Protein AF-A0AAU9HA48-F1 (afdb_monomer_lite)

Structure (mmCIF, N/CA/C/O backbone):
data_AF-A0AAU9HA48-F1
#
_entry.id   AF-A0AAU9HA48-F1
#
loop_
_atom_site.group_PDB
_atom_site.id
_atom_site.type_symbol
_atom_site.label_atom_id
_atom_site.label_alt_id
_atom_site.label_comp_id
_atom_site.label_asym_id
_atom_site.label_entity_id
_atom_site.label_seq_id
_atom_site.pdbx_PDB_ins_code
_atom_site.Cartn_x
_atom_site.Cartn_y
_atom_site.Cartn_z
_atom_site.occupancy
_atom_site.B_iso_or_equiv
_atom_site.auth_seq_id
_atom_site.auth_comp_id
_atom_site.auth_asym_id
_atom_site.auth_atom_id
_atom_site.pdbx_PDB_model_num
ATOM 1 N N . MET A 1 1 ? 9.777 5.830 4.357 1.00 45.22 1 MET A N 1
ATOM 2 C CA . MET A 1 1 ? 9.029 4.952 5.271 1.00 45.22 1 MET A CA 1
ATOM 3 C C . MET A 1 1 ? 7.647 5.553 5.336 1.00 45.22 1 MET A C 1
ATOM 5 O O . MET A 1 1 ? 7.564 6.708 5.740 1.00 45.22 1 MET A O 1
ATOM 9 N N . ASN A 1 2 ? 6.621 4.858 4.844 1.00 43.12 2 ASN A N 1
ATOM 10 C CA . ASN A 1 2 ? 5.254 5.361 4.944 1.00 43.12 2 ASN A CA 1
ATOM 11 C C . ASN A 1 2 ? 4.836 5.225 6.406 1.00 43.12 2 ASN A C 1
ATOM 13 O O . ASN A 1 2 ? 4.530 4.133 6.860 1.00 43.12 2 ASN A O 1
ATOM 17 N N . ARG A 1 3 ? 4.984 6.313 7.159 1.00 50.84 3 ARG A N 1
ATOM 18 C CA . ARG A 1 3 ? 4.623 6.416 8.572 1.00 50.84 3 ARG A CA 1
ATOM 19 C C . ARG A 1 3 ? 3.424 7.352 8.669 1.00 50.84 3 ARG A C 1
ATOM 21 O O . ARG A 1 3 ? 3.406 8.362 7.952 1.00 50.84 3 ARG A O 1
ATOM 28 N N . GLY A 1 4 ? 2.478 7.027 9.549 1.00 50.44 4 GLY A N 1
ATOM 29 C CA . GLY A 1 4 ? 1.396 7.934 9.928 1.00 50.44 4 GLY A CA 1
ATOM 30 C C . GLY A 1 4 ? 1.945 9.282 10.397 1.00 50.44 4 GLY A C 1
ATOM 31 O O . GLY A 1 4 ? 3.099 9.380 10.856 1.00 50.44 4 GLY A O 1
ATOM 32 N N . ARG A 1 5 ? 1.161 10.356 10.255 1.00 49.41 5 ARG A N 1
ATOM 33 C CA . ARG A 1 5 ? 1.540 11.637 10.860 1.00 49.41 5 ARG A CA 1
ATOM 34 C C . ARG A 1 5 ? 1.768 11.420 12.368 1.00 49.41 5 ARG A C 1
ATOM 36 O O . ARG A 1 5 ? 1.048 10.693 13.015 1.00 49.41 5 ARG A O 1
ATOM 43 N N . GLY A 1 6 ? 2.875 11.927 12.916 1.00 48.22 6 GLY A N 1
ATOM 44 C CA . GLY A 1 6 ? 3.101 11.904 14.372 1.00 48.22 6 GLY A CA 1
ATOM 45 C C . GLY A 1 6 ? 3.457 10.561 15.036 1.00 48.22 6 GLY A C 1
ATOM 46 O O . GLY A 1 6 ? 3.568 10.551 16.253 1.00 48.22 6 GLY A O 1
ATOM 47 N N . ARG A 1 7 ? 3.727 9.472 14.288 1.00 52.12 7 ARG A N 1
ATOM 48 C CA . ARG A 1 7 ? 3.752 8.071 14.799 1.00 52.12 7 ARG A CA 1
ATOM 49 C C . ARG A 1 7 ? 2.354 7.503 15.082 1.00 52.12 7 ARG A C 1
ATOM 51 O O . ARG A 1 7 ? 2.257 6.468 15.733 1.00 52.12 7 ARG A O 1
ATOM 58 N N . GLU A 1 8 ? 1.306 8.149 14.584 1.00 64.06 8 GLU A N 1
ATOM 59 C CA . GLU A 1 8 ? -0.055 7.636 14.694 1.00 64.06 8 GLU A CA 1
ATOM 60 C C . GLU A 1 8 ? -0.206 6.328 13.916 1.00 64.06 8 GLU A C 1
ATOM 62 O O . GLU A 1 8 ? 0.451 6.096 12.890 1.00 64.06 8 GLU A O 1
ATOM 67 N N . ASN A 1 9 ? -1.059 5.462 14.451 1.00 70.44 9 ASN A N 1
ATOM 68 C CA . ASN A 1 9 ? -1.397 4.196 13.832 1.00 70.44 9 ASN A CA 1
ATOM 69 C C . ASN A 1 9 ? -2.187 4.472 12.545 1.00 70.44 9 ASN A C 1
ATOM 71 O O . ASN A 1 9 ? -3.208 5.149 12.554 1.00 70.44 9 ASN A O 1
ATOM 75 N N . THR A 1 10 ? -1.690 3.948 11.428 1.00 74.62 10 THR A N 1
ATOM 76 C CA . THR A 1 10 ? -2.348 3.974 10.122 1.00 74.62 10 THR A CA 1
ATOM 77 C C . THR A 1 10 ? -3.413 2.898 9.984 1.00 74.62 10 THR A C 1
ATOM 79 O O . THR A 1 10 ? -4.181 2.971 9.037 1.00 74.62 10 THR A O 1
ATOM 82 N N . PHE A 1 11 ? -3.445 1.912 10.881 1.00 82.44 11 PHE A N 1
ATOM 83 C CA . PHE A 1 11 ? -4.484 0.889 10.983 1.00 82.44 11 PHE A CA 1
ATOM 84 C C . PHE A 1 11 ? -4.947 0.835 12.439 1.00 82.44 11 PHE A C 1
ATOM 86 O O . PHE A 1 11 ? -4.131 0.575 13.330 1.00 82.44 11 PHE A O 1
ATOM 93 N N . LEU A 1 12 ? -6.222 1.138 12.677 1.00 85.25 12 LEU A N 1
ATOM 94 C CA . LEU A 1 12 ? -6.833 1.230 14.004 1.00 85.25 12 LEU A CA 1
ATOM 95 C C . LEU A 1 12 ? -7.755 0.042 14.298 1.00 85.25 12 LEU A C 1
ATOM 97 O O . LEU A 1 12 ? -7.959 -0.285 15.465 1.00 85.25 12 LEU A O 1
ATOM 101 N N . SER A 1 13 ? -8.276 -0.616 13.262 1.00 87.19 13 SER A N 1
ATOM 102 C CA . SER A 1 13 ? -9.144 -1.791 13.375 1.00 87.19 13 SER A CA 1
ATOM 103 C C . SER A 1 13 ? -8.816 -2.869 12.338 1.00 87.19 13 SER A C 1
ATOM 105 O O . SER A 1 13 ? -8.142 -2.617 11.340 1.00 87.19 13 SER A O 1
ATOM 107 N N . ASP A 1 14 ? -9.351 -4.075 12.533 1.00 88.69 14 ASP A N 1
ATOM 108 C CA . ASP A 1 14 ? -9.256 -5.165 11.550 1.00 88.69 14 ASP A CA 1
ATOM 109 C C . ASP A 1 14 ? -9.870 -4.795 10.192 1.00 88.69 14 ASP A C 1
ATOM 111 O O . ASP A 1 14 ? -9.411 -5.260 9.146 1.00 88.69 14 ASP A O 1
ATOM 115 N N . ASP A 1 15 ? -10.885 -3.932 10.182 1.00 90.25 15 ASP A N 1
ATOM 116 C CA . ASP A 1 15 ? -11.523 -3.481 8.946 1.00 90.25 15 ASP A CA 1
ATOM 117 C C . ASP A 1 15 ? -10.620 -2.545 8.143 1.00 90.25 15 ASP A C 1
ATOM 119 O O . ASP A 1 15 ? -10.630 -2.590 6.914 1.00 90.25 15 ASP A O 1
ATOM 123 N N . ASP A 1 16 ? -9.758 -1.779 8.812 1.00 90.31 16 ASP A N 1
ATOM 124 C CA . ASP A 1 16 ? -8.727 -0.989 8.146 1.00 90.31 16 ASP A CA 1
ATOM 125 C C . ASP A 1 16 ? -7.737 -1.887 7.391 1.00 90.31 16 ASP A C 1
ATOM 127 O O . ASP A 1 16 ? -7.397 -1.619 6.233 1.00 90.31 16 ASP A O 1
ATOM 131 N N . PHE A 1 17 ? -7.313 -2.996 8.008 1.00 89.38 17 PHE A N 1
ATOM 132 C CA . PHE A 1 17 ? -6.441 -3.973 7.354 1.00 89.38 17 PHE A CA 1
ATOM 133 C C . PHE A 1 17 ? -7.128 -4.612 6.142 1.00 89.38 17 PHE A C 1
ATOM 135 O O . PHE A 1 17 ? -6.535 -4.667 5.061 1.00 89.38 17 PHE A O 1
ATOM 142 N N . LYS A 1 18 ? -8.389 -5.041 6.284 1.00 92.38 18 LYS A N 1
ATOM 143 C CA . LYS A 1 18 ? -9.168 -5.623 5.176 1.00 92.38 18 LYS A CA 1
ATOM 144 C C . LYS A 1 18 ? -9.352 -4.630 4.033 1.00 92.38 18 LYS A C 1
ATOM 146 O O . LYS A 1 18 ? -9.150 -4.983 2.872 1.00 92.38 18 LYS A O 1
ATOM 151 N N . TYR A 1 19 ? -9.689 -3.380 4.343 1.00 93.44 19 TYR A N 1
ATOM 152 C CA . TYR A 1 19 ? -9.897 -2.354 3.326 1.00 93.44 19 TYR A CA 1
ATOM 153 C C . TYR A 1 19 ? -8.599 -2.011 2.589 1.00 93.44 19 TYR A C 1
ATOM 155 O O . TYR A 1 19 ? -8.599 -1.762 1.382 1.00 93.44 19 TYR A O 1
ATOM 163 N N . PHE A 1 20 ? -7.462 -2.039 3.281 1.00 91.81 20 PHE A N 1
ATOM 164 C CA . PHE A 1 20 ? -6.170 -1.850 2.634 1.00 91.81 20 PHE A CA 1
ATOM 165 C C . PHE A 1 20 ? -5.808 -3.003 1.693 1.00 91.81 20 PHE A C 1
ATOM 167 O O . PHE A 1 20 ? -5.331 -2.749 0.586 1.00 91.81 20 PHE A O 1
ATOM 174 N N . LEU A 1 21 ? -6.088 -4.252 2.080 1.00 91.75 21 LEU A N 1
ATOM 175 C CA . LEU A 1 21 ? -5.938 -5.408 1.188 1.00 91.75 21 LEU A CA 1
ATOM 176 C C . LEU A 1 21 ? -6.844 -5.291 -0.042 1.00 91.75 21 LEU A C 1
ATOM 178 O O . LEU A 1 21 ? -6.381 -5.509 -1.160 1.00 91.75 21 LEU A O 1
ATOM 182 N N . TYR A 1 22 ? -8.083 -4.834 0.140 1.00 93.88 22 TYR A N 1
ATOM 183 C CA . TYR A 1 22 ? -8.975 -4.515 -0.973 1.00 93.88 22 TYR A CA 1
ATOM 184 C C . TYR A 1 22 ? -8.375 -3.442 -1.898 1.00 93.88 22 TYR A C 1
ATOM 186 O O . TYR A 1 22 ? -8.360 -3.605 -3.115 1.00 93.88 22 TYR A O 1
ATOM 194 N N . CYS A 1 23 ? -7.792 -2.366 -1.355 1.00 93.25 23 CYS A N 1
ATOM 195 C CA . CYS A 1 23 ? -7.123 -1.343 -2.169 1.00 93.25 23 CYS A CA 1
ATOM 196 C C . CYS A 1 23 ? -5.962 -1.917 -3.001 1.00 93.25 23 CYS A C 1
ATOM 198 O O . CYS A 1 23 ? -5.753 -1.491 -4.140 1.00 93.25 23 CYS A O 1
ATOM 200 N N . ILE A 1 24 ? -5.204 -2.863 -2.438 1.00 91.44 24 ILE A N 1
ATOM 201 C CA . ILE A 1 24 ? -4.115 -3.557 -3.136 1.00 91.44 24 ILE A CA 1
ATOM 202 C C . ILE A 1 24 ? -4.665 -4.417 -4.276 1.00 91.44 24 ILE A C 1
ATOM 204 O O . ILE A 1 24 ? -4.145 -4.344 -5.388 1.00 91.44 24 ILE A O 1
ATOM 208 N N . GLU A 1 25 ? -5.724 -5.183 -4.029 1.00 92.31 25 GLU A N 1
ATOM 209 C CA . GLU A 1 25 ? -6.383 -6.010 -5.042 1.00 92.31 25 GLU A CA 1
ATOM 210 C C . GLU A 1 25 ? -6.907 -5.158 -6.207 1.00 92.31 25 GLU A C 1
ATOM 212 O O . GLU A 1 25 ? -6.604 -5.428 -7.370 1.00 92.31 25 GLU A O 1
ATOM 217 N N . GLN A 1 26 ? -7.595 -4.052 -5.909 1.00 93.00 26 GLN A N 1
ATOM 218 C CA . GLN A 1 26 ? -8.070 -3.123 -6.937 1.00 93.00 26 GLN A CA 1
ATOM 219 C C . GLN A 1 26 ? -6.916 -2.533 -7.757 1.00 93.00 26 GLN A C 1
ATOM 221 O O . GLN A 1 26 ? -7.024 -2.363 -8.974 1.00 93.00 26 GLN A O 1
ATOM 226 N N . ALA A 1 27 ? -5.781 -2.243 -7.116 1.00 91.19 27 ALA A N 1
ATOM 227 C CA . ALA A 1 27 ? -4.592 -1.786 -7.819 1.00 91.19 27 ALA A CA 1
ATOM 228 C C . ALA A 1 27 ? -3.947 -2.890 -8.672 1.00 91.19 27 ALA A C 1
ATOM 230 O O . ALA A 1 27 ? -3.483 -2.586 -9.770 1.00 91.19 27 ALA A O 1
ATOM 231 N N . SER A 1 28 ? -3.952 -4.144 -8.212 1.00 89.81 28 SER A N 1
ATOM 232 C CA . SER A 1 28 ? -3.495 -5.311 -8.978 1.00 89.81 28 SER A CA 1
ATOM 233 C C . SER A 1 28 ? -4.279 -5.465 -10.273 1.00 89.81 28 SER A C 1
ATOM 235 O O . SER A 1 28 ? -3.677 -5.470 -11.345 1.00 89.81 28 SER A O 1
ATOM 237 N N . LEU A 1 29 ? -5.610 -5.433 -10.195 1.00 90.69 29 LEU A N 1
ATOM 238 C CA . LEU A 1 29 ? -6.480 -5.529 -11.368 1.00 90.69 29 LEU A CA 1
ATOM 239 C C . LEU A 1 29 ? -6.325 -4.328 -12.311 1.00 90.69 29 LEU A C 1
ATOM 241 O O . LEU A 1 29 ? -6.275 -4.481 -13.529 1.00 90.69 29 LEU A O 1
ATOM 245 N N . ARG A 1 30 ? -6.231 -3.112 -11.762 1.00 92.25 30 ARG A N 1
ATOM 246 C CA . ARG A 1 30 ? -6.203 -1.876 -12.560 1.00 92.25 30 ARG A CA 1
ATOM 247 C C . ARG A 1 30 ? -4.857 -1.602 -13.226 1.00 92.25 30 ARG A C 1
ATOM 249 O O . ARG A 1 30 ? -4.814 -0.982 -14.288 1.00 92.25 30 ARG A O 1
ATOM 256 N N . PHE A 1 31 ? -3.767 -1.967 -12.564 1.00 89.25 31 PHE A N 1
ATOM 257 C CA . PHE A 1 31 ? -2.409 -1.651 -12.995 1.00 89.25 31 PHE A CA 1
ATOM 258 C C . PHE A 1 31 ? -1.589 -2.904 -13.288 1.00 89.25 31 PHE A C 1
ATOM 260 O O . PHE A 1 31 ? -0.382 -2.788 -13.421 1.00 89.25 31 PHE A O 1
ATOM 267 N N . ASN A 1 32 ? -2.191 -4.089 -13.396 1.00 89.44 32 ASN A N 1
ATOM 268 C CA . ASN A 1 32 ? -1.458 -5.310 -13.736 1.00 89.44 32 ASN A CA 1
ATOM 269 C C . ASN A 1 32 ? -0.213 -5.515 -12.841 1.00 89.44 32 ASN A C 1
ATOM 271 O O . ASN A 1 32 ? 0.868 -5.854 -13.316 1.00 89.44 32 ASN A O 1
ATOM 275 N N . ILE A 1 33 ? -0.335 -5.200 -11.545 1.00 88.25 33 ILE A N 1
ATOM 276 C CA . ILE A 1 33 ? 0.746 -5.422 -10.578 1.00 88.25 33 ILE A CA 1
ATOM 277 C C . ILE A 1 33 ? 0.561 -6.789 -9.925 1.00 88.25 33 ILE A C 1
ATOM 279 O O . ILE A 1 33 ? -0.545 -7.151 -9.528 1.00 88.25 33 ILE A O 1
ATOM 283 N 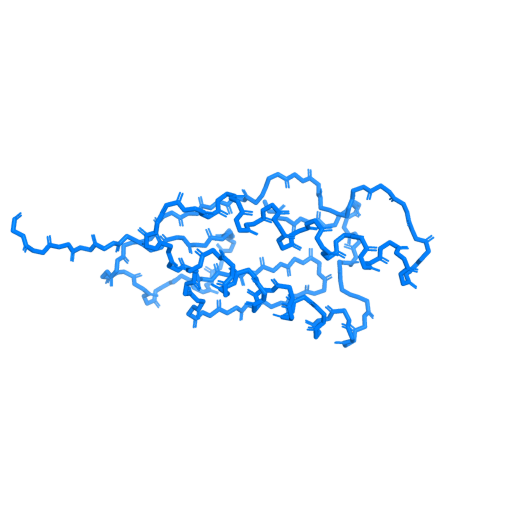N . GLU A 1 34 ? 1.647 -7.534 -9.777 1.00 86.75 34 GLU A N 1
ATOM 284 C CA . GLU A 1 34 ? 1.669 -8.825 -9.095 1.00 86.75 34 GLU A CA 1
ATOM 285 C C . GLU A 1 34 ? 2.170 -8.612 -7.664 1.00 86.75 34 GLU A C 1
ATOM 287 O O . GLU A 1 34 ? 3.260 -8.078 -7.456 1.00 86.75 34 GLU A O 1
ATOM 292 N N . VAL A 1 35 ? 1.386 -9.009 -6.664 1.00 86.12 35 VAL A N 1
ATOM 293 C CA . VAL A 1 35 ? 1.771 -8.891 -5.251 1.00 86.12 35 VAL A CA 1
ATOM 294 C C . VAL A 1 35 ? 2.231 -10.256 -4.765 1.00 86.12 35 VAL A C 1
ATOM 296 O O . VAL A 1 35 ? 1.444 -11.195 -4.722 1.00 86.12 35 VAL A O 1
ATOM 299 N N . HIS A 1 36 ? 3.507 -10.371 -4.406 1.00 84.19 36 HIS A N 1
ATOM 300 C CA . HIS A 1 36 ? 4.099 -11.634 -3.959 1.00 84.19 36 HIS A CA 1
ATOM 301 C C . HIS A 1 36 ? 3.981 -11.828 -2.448 1.00 84.19 36 HIS A C 1
ATOM 303 O O . HIS A 1 36 ? 3.769 -12.942 -1.980 1.00 84.19 36 HIS A O 1
ATOM 309 N N . SER A 1 37 ? 4.131 -10.753 -1.675 1.00 82.94 37 SER A N 1
ATOM 310 C CA . SER A 1 37 ? 3.978 -10.791 -0.222 1.00 82.94 37 SER A CA 1
ATOM 311 C C . SER A 1 37 ? 3.666 -9.409 0.344 1.00 82.94 37 SER A C 1
ATOM 313 O O . SER A 1 37 ? 3.940 -8.374 -0.274 1.00 82.94 37 SER A O 1
ATOM 315 N N . TYR A 1 38 ? 3.077 -9.390 1.537 1.00 85.56 38 TYR A N 1
ATOM 316 C CA . TYR A 1 38 ? 2.781 -8.172 2.275 1.00 85.56 38 TYR A CA 1
ATOM 317 C C . TYR A 1 38 ? 2.953 -8.388 3.779 1.00 85.56 38 TYR A C 1
ATOM 319 O O . TYR A 1 38 ? 2.742 -9.480 4.298 1.00 85.56 38 TYR A O 1
ATOM 327 N N . CYS A 1 39 ? 3.315 -7.321 4.485 1.00 85.25 39 CYS A N 1
ATOM 328 C CA . CYS A 1 39 ? 3.322 -7.264 5.941 1.00 85.25 39 CYS A CA 1
ATOM 329 C C . CYS A 1 39 ? 2.676 -5.946 6.364 1.00 85.25 39 CYS A C 1
ATOM 331 O O . CYS A 1 39 ? 3.183 -4.871 6.034 1.00 85.25 39 CYS A O 1
ATOM 333 N N . LEU A 1 40 ? 1.536 -6.030 7.047 1.00 84.94 40 LEU A N 1
ATOM 334 C CA . LEU A 1 40 ? 0.797 -4.870 7.536 1.00 84.94 40 LEU A CA 1
ATOM 335 C C . LEU A 1 40 ? 1.035 -4.744 9.040 1.00 84.94 40 LEU A C 1
ATOM 337 O O . LEU A 1 40 ? 0.799 -5.682 9.794 1.00 84.94 40 LEU A O 1
ATOM 341 N N . MET A 1 41 ? 1.508 -3.584 9.475 1.00 81.75 41 MET A N 1
ATOM 342 C CA . MET A 1 41 ? 1.693 -3.242 10.882 1.00 81.75 41 MET A CA 1
ATOM 343 C C . MET A 1 41 ? 0.856 -2.009 11.189 1.00 81.75 41 MET A C 1
ATOM 345 O O . MET A 1 41 ? 0.594 -1.203 10.302 1.00 81.75 41 MET A O 1
ATOM 349 N N . THR A 1 42 ? 0.497 -1.800 12.452 1.00 80.19 42 THR A N 1
ATOM 350 C CA . THR A 1 42 ? -0.379 -0.688 12.857 1.00 80.19 42 THR A CA 1
ATOM 351 C C . THR A 1 42 ? 0.103 0.686 12.402 1.00 80.19 42 THR A C 1
ATOM 353 O O . THR A 1 42 ? -0.723 1.554 12.168 1.00 80.19 42 THR A O 1
ATOM 356 N N . ASN A 1 43 ? 1.409 0.901 12.225 1.00 76.50 43 ASN A N 1
ATOM 357 C CA . ASN A 1 43 ? 1.991 2.203 11.881 1.00 76.50 43 ASN A CA 1
ATOM 358 C C . ASN A 1 43 ? 2.688 2.275 10.505 1.00 76.50 43 ASN A C 1
ATOM 360 O O . ASN A 1 43 ? 3.168 3.353 10.135 1.00 76.50 43 ASN A O 1
ATOM 364 N N . HIS A 1 44 ? 2.807 1.157 9.775 1.00 77.50 44 HIS A N 1
ATOM 365 C CA . HIS A 1 44 ? 3.354 1.101 8.413 1.00 77.50 44 HIS A CA 1
ATOM 366 C C . HIS A 1 44 ? 3.087 -0.253 7.738 1.00 77.50 44 HIS A C 1
ATOM 368 O O . HIS A 1 44 ? 2.676 -1.212 8.378 1.00 77.50 44 HIS A O 1
ATOM 374 N N . TYR A 1 45 ? 3.383 -0.354 6.443 1.00 84.00 45 TYR A N 1
ATOM 375 C CA . TYR A 1 45 ? 3.281 -1.602 5.690 1.00 84.00 45 TYR A CA 1
ATOM 376 C C . TYR A 1 45 ? 4.514 -1.844 4.811 1.00 84.00 45 TYR A C 1
ATOM 378 O O . TYR A 1 45 ? 5.212 -0.901 4.416 1.00 84.00 45 TYR A O 1
ATOM 386 N N . HIS A 1 46 ? 4.734 -3.110 4.458 1.00 83.69 46 HIS A N 1
ATOM 387 C CA . HIS A 1 46 ? 5.698 -3.565 3.457 1.00 83.69 46 HIS A CA 1
ATOM 388 C C . HIS A 1 46 ? 4.97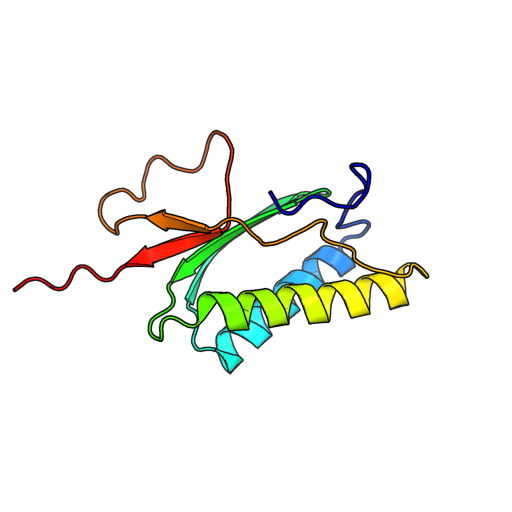4 -4.365 2.384 1.00 83.69 46 HIS A C 1
ATOM 390 O O . HIS A 1 46 ? 4.104 -5.172 2.702 1.00 83.69 46 HIS A O 1
ATOM 396 N N . LEU A 1 47 ? 5.338 -4.134 1.124 1.00 83.44 47 LEU A N 1
ATOM 397 C CA . LEU A 1 47 ? 4.799 -4.851 -0.029 1.00 83.44 47 LEU A CA 1
ATOM 398 C C . LEU A 1 47 ? 5.959 -5.298 -0.913 1.00 83.44 47 LEU A C 1
ATOM 400 O O . LEU A 1 47 ? 6.840 -4.488 -1.225 1.00 83.44 47 LEU A O 1
ATOM 404 N N . LEU A 1 48 ? 5.923 -6.558 -1.330 1.00 84.31 48 LEU A N 1
ATOM 405 C CA . LEU A 1 48 ? 6.761 -7.101 -2.387 1.00 84.31 48 LEU A CA 1
ATOM 406 C C . LEU A 1 48 ? 5.911 -7.204 -3.649 1.00 84.31 48 LEU A C 1
ATOM 408 O O . LEU A 1 48 ? 4.964 -7.991 -3.707 1.00 84.31 48 LEU A O 1
ATOM 412 N N . ILE A 1 49 ? 6.229 -6.374 -4.638 1.00 83.62 49 ILE A N 1
ATOM 413 C CA . ILE A 1 49 ? 5.408 -6.199 -5.832 1.00 83.62 49 ILE A CA 1
ATOM 414 C C . ILE A 1 49 ? 6.286 -6.343 -7.069 1.00 83.62 49 ILE A C 1
ATOM 416 O O . ILE A 1 49 ? 7.368 -5.765 -7.171 1.00 83.62 49 ILE A O 1
ATOM 420 N N . LYS A 1 50 ? 5.785 -7.063 -8.059 1.00 81.94 50 LYS A N 1
ATOM 421 C CA . LYS A 1 50 ? 6.325 -7.084 -9.409 1.00 81.94 50 LYS A CA 1
ATOM 422 C C . LYS A 1 50 ? 5.422 -6.251 -10.311 1.00 81.94 50 LYS A C 1
ATOM 424 O O . LYS A 1 50 ? 4.200 -6.355 -10.271 1.00 81.94 50 LYS A O 1
ATOM 429 N N . THR A 1 51 ? 6.033 -5.379 -11.106 1.00 84.00 51 THR A N 1
ATOM 430 C CA . THR A 1 51 ? 5.310 -4.458 -11.994 1.00 84.00 51 THR A CA 1
ATOM 431 C C . THR A 1 51 ? 5.803 -4.637 -13.429 1.00 84.00 51 THR A C 1
ATOM 433 O O . THR A 1 51 ? 6.797 -4.002 -13.800 1.00 84.00 51 THR A O 1
ATOM 436 N N . PRO A 1 52 ? 5.144 -5.490 -14.233 1.00 76.69 52 PRO A N 1
ATOM 437 C CA . PRO A 1 52 ? 5.495 -5.725 -15.633 1.00 76.69 52 PRO A CA 1
ATOM 438 C C . PRO A 1 52 ? 5.550 -4.433 -16.462 1.00 76.69 52 PRO A C 1
ATOM 440 O O . PRO A 1 52 ? 6.488 -4.228 -17.225 1.00 76.69 52 PRO A O 1
ATOM 443 N N . ASP A 1 53 ? 4.612 -3.512 -16.223 1.00 79.44 53 ASP A N 1
ATOM 444 C CA . ASP A 1 53 ? 4.417 -2.309 -17.046 1.00 79.44 53 ASP A CA 1
ATOM 445 C C . ASP A 1 53 ? 5.057 -1.037 -16.451 1.00 79.44 53 ASP A C 1
ATOM 447 O O . ASP A 1 53 ? 4.664 0.083 -16.778 1.00 79.44 53 ASP A O 1
ATOM 451 N N . THR A 1 54 ? 6.023 -1.177 -15.530 1.00 77.81 54 THR A N 1
ATOM 452 C CA . THR A 1 54 ? 6.738 -0.047 -14.879 1.00 77.81 54 THR A CA 1
ATOM 453 C C . THR A 1 54 ? 5.794 1.022 -14.292 1.00 77.81 54 THR A C 1
ATOM 455 O O . THR A 1 54 ? 6.038 2.226 -14.324 1.00 77.81 54 THR A O 1
ATOM 458 N N . ASN A 1 55 ? 4.670 0.590 -13.726 1.00 83.69 55 ASN A N 1
ATOM 459 C CA . ASN A 1 55 ? 3.572 1.463 -13.303 1.00 83.69 55 ASN A CA 1
ATOM 460 C C . ASN A 1 55 ? 3.390 1.535 -11.776 1.00 83.69 55 ASN A C 1
ATOM 462 O O . ASN A 1 55 ? 2.369 2.036 -11.293 1.00 83.69 55 ASN A O 1
ATOM 466 N N . LEU A 1 56 ? 4.415 1.129 -11.017 1.00 83.12 56 LEU A N 1
ATOM 467 C CA . LEU A 1 56 ? 4.418 1.115 -9.552 1.00 83.12 56 LEU A CA 1
ATOM 468 C C . LEU A 1 56 ? 3.983 2.455 -8.944 1.00 83.12 56 LEU A C 1
ATOM 470 O O . LEU A 1 56 ? 3.169 2.485 -8.027 1.00 83.12 56 LEU A O 1
ATOM 474 N N . GLY A 1 57 ? 4.469 3.580 -9.477 1.00 84.62 57 GLY A N 1
ATOM 475 C CA . GLY A 1 57 ? 4.105 4.906 -8.969 1.00 84.62 57 GLY A CA 1
ATOM 476 C C . GLY A 1 57 ? 2.613 5.216 -9.083 1.00 84.62 57 GLY A C 1
ATOM 477 O O . GLY A 1 57 ? 2.031 5.799 -8.165 1.00 84.62 57 GLY A O 1
ATOM 478 N N . ARG A 1 58 ? 1.970 4.785 -10.175 1.00 87.19 58 ARG A N 1
ATOM 479 C CA . ARG A 1 58 ? 0.525 4.960 -10.380 1.00 87.19 58 ARG A CA 1
ATOM 480 C C . ARG A 1 58 ? -0.273 4.052 -9.448 1.00 87.19 58 ARG A C 1
ATOM 482 O O . ARG A 1 58 ? -1.208 4.537 -8.813 1.00 87.19 58 ARG A O 1
ATOM 489 N N . ALA A 1 59 ? 0.141 2.792 -9.313 1.00 88.06 59 ALA A N 1
ATOM 490 C CA . ALA A 1 59 ? -0.483 1.841 -8.400 1.00 88.06 59 ALA A CA 1
ATOM 491 C C . ALA A 1 59 ? -0.393 2.309 -6.941 1.00 88.06 59 ALA A C 1
ATOM 493 O O . ALA A 1 59 ? -1.411 2.434 -6.266 1.00 88.06 59 ALA A O 1
ATOM 494 N N . MET A 1 60 ? 0.796 2.696 -6.474 1.00 88.31 60 MET A N 1
ATOM 495 C CA . MET A 1 60 ? 0.985 3.187 -5.107 1.00 88.31 60 MET A CA 1
ATOM 496 C C . MET A 1 60 ? 0.225 4.488 -4.837 1.00 88.31 60 MET A C 1
ATOM 498 O O . MET A 1 60 ? -0.284 4.680 -3.732 1.00 88.31 60 MET A O 1
ATOM 502 N N . LYS A 1 61 ? 0.117 5.394 -5.821 1.00 88.50 61 LYS A N 1
ATOM 503 C CA . LYS A 1 61 ? -0.717 6.601 -5.689 1.00 88.50 61 LYS A CA 1
ATOM 504 C C . LYS A 1 61 ? -2.195 6.237 -5.527 1.00 88.50 61 LYS A C 1
ATOM 506 O O . LYS A 1 61 ? -2.878 6.862 -4.721 1.00 88.50 61 LYS A O 1
ATOM 511 N N . HIS A 1 62 ? -2.673 5.233 -6.260 1.00 90.56 62 HIS A N 1
ATOM 512 C CA . HIS A 1 62 ? -4.049 4.756 -6.166 1.00 90.56 62 HIS A CA 1
ATOM 513 C C . HIS A 1 62 ? -4.341 4.098 -4.812 1.00 90.56 62 HIS A C 1
ATOM 515 O O . HIS A 1 62 ? -5.268 4.532 -4.135 1.00 90.56 62 HIS A O 1
ATOM 521 N N . ILE A 1 63 ? -3.503 3.146 -4.380 1.00 90.94 63 ILE A N 1
ATOM 522 C CA . ILE A 1 63 ? -3.644 2.441 -3.093 1.00 90.94 63 ILE A CA 1
ATOM 523 C C . ILE A 1 63 ? -3.685 3.444 -1.938 1.00 90.94 63 ILE A C 1
ATOM 525 O O . ILE A 1 63 ? -4.640 3.479 -1.166 1.00 90.94 63 ILE A O 1
ATOM 529 N N . ASN A 1 64 ? -2.670 4.311 -1.845 1.00 89.88 64 ASN A N 1
ATOM 530 C CA . ASN A 1 64 ? -2.585 5.279 -0.752 1.00 89.88 64 ASN A CA 1
ATOM 531 C C . ASN A 1 64 ? -3.733 6.297 -0.799 1.00 89.88 64 ASN A C 1
ATOM 533 O O . ASN A 1 64 ? -4.205 6.727 0.251 1.00 89.88 64 ASN A O 1
ATOM 537 N N . GLY A 1 65 ? -4.178 6.686 -1.997 1.00 90.19 65 GLY A N 1
ATOM 538 C CA . GLY A 1 65 ? -5.267 7.641 -2.182 1.00 90.19 65 GLY A CA 1
ATOM 539 C C . GLY A 1 65 ? -6.622 7.091 -1.744 1.00 90.19 65 GLY A C 1
ATOM 540 O O . GLY A 1 65 ? -7.327 7.775 -1.005 1.00 90.19 65 GLY A O 1
ATOM 541 N N . LEU A 1 66 ? -6.968 5.871 -2.167 1.00 93.06 66 LEU A N 1
ATOM 542 C CA . LEU A 1 66 ? -8.206 5.204 -1.754 1.00 93.06 66 LEU A CA 1
ATOM 543 C C . LEU A 1 66 ? -8.221 4.962 -0.248 1.00 93.06 66 LEU A C 1
ATOM 545 O O . LEU A 1 66 ? -9.185 5.320 0.426 1.00 93.06 66 LEU A O 1
ATOM 549 N N . TYR A 1 67 ? -7.121 4.433 0.289 1.00 92.88 67 TYR A N 1
ATOM 550 C CA . TYR A 1 67 ? -7.038 4.142 1.710 1.00 92.88 67 TYR A CA 1
ATOM 551 C C . TYR A 1 67 ? -7.120 5.402 2.576 1.00 92.88 67 TYR A C 1
ATOM 553 O O . TYR A 1 67 ? -7.849 5.416 3.558 1.00 92.88 67 TYR A O 1
ATOM 561 N N . THR A 1 68 ? -6.440 6.489 2.193 1.00 90.50 68 THR A N 1
ATOM 562 C CA . THR A 1 68 ? -6.514 7.761 2.938 1.00 90.50 68 THR A CA 1
ATOM 563 C C . THR A 1 68 ? -7.942 8.309 2.967 1.00 90.50 68 THR A C 1
ATOM 565 O O . THR A 1 68 ? -8.388 8.791 4.002 1.00 90.50 68 THR A O 1
ATOM 568 N N . GLN A 1 69 ? -8.675 8.222 1.852 1.00 91.94 69 GLN A N 1
ATOM 569 C CA . GLN A 1 69 ? -10.070 8.673 1.792 1.00 91.94 69 GLN A CA 1
ATOM 570 C C . GLN A 1 69 ? -10.979 7.834 2.689 1.00 91.94 69 GLN A C 1
ATOM 572 O O . GLN A 1 69 ? -11.778 8.392 3.438 1.00 91.94 69 GLN A O 1
ATOM 577 N N . TYR A 1 70 ? -10.838 6.509 2.629 1.00 94.06 70 TYR A N 1
ATOM 578 C CA . TYR A 1 70 ? -11.559 5.599 3.510 1.00 94.06 70 TYR A CA 1
ATOM 579 C C . TYR A 1 70 ? -11.245 5.877 4.980 1.00 94.06 70 TYR A C 1
ATOM 581 O O . TYR A 1 70 ? -12.164 6.098 5.758 1.00 94.06 70 TYR A O 1
ATOM 589 N N . PHE A 1 71 ? -9.963 5.949 5.342 1.00 91.25 71 PHE A N 1
ATOM 590 C CA . PHE A 1 71 ? -9.525 6.177 6.715 1.00 91.25 71 PHE A CA 1
ATOM 591 C C . PHE A 1 71 ? -10.095 7.484 7.270 1.00 91.25 71 PHE A C 1
ATOM 593 O O . PHE A 1 71 ? -10.716 7.485 8.328 1.00 91.25 71 PHE A O 1
ATOM 600 N N . ASN A 1 72 ? -9.964 8.580 6.516 1.00 90.88 72 ASN A N 1
ATOM 601 C CA . ASN A 1 72 ? -10.487 9.885 6.914 1.00 90.88 72 ASN A CA 1
ATOM 602 C C . ASN A 1 72 ? -12.005 9.873 7.117 1.00 90.88 72 ASN A C 1
ATOM 604 O O . ASN A 1 72 ? -12.505 10.448 8.081 1.00 90.88 72 ASN A O 1
ATOM 608 N N . ARG A 1 73 ? -12.745 9.178 6.245 1.00 91.94 73 ARG A N 1
ATOM 609 C CA . ARG A 1 73 ? -14.200 9.046 6.370 1.00 91.94 73 ARG A CA 1
ATOM 610 C C . ARG A 1 73 ? -14.604 8.204 7.582 1.00 91.94 73 ARG A C 1
ATOM 612 O O . ARG A 1 73 ? -15.560 8.558 8.261 1.00 91.94 73 ARG A O 1
ATOM 619 N N . THR A 1 74 ? -13.911 7.096 7.822 1.00 92.62 74 THR A N 1
ATOM 620 C CA . THR A 1 74 ? -14.245 6.130 8.878 1.00 92.62 74 THR A CA 1
ATOM 621 C C . THR A 1 74 ? -13.868 6.650 10.263 1.00 92.62 74 THR A C 1
ATOM 623 O O . THR A 1 74 ? -14.635 6.486 11.207 1.00 92.62 74 THR A O 1
ATOM 626 N N . HIS A 1 75 ? -12.724 7.326 10.378 1.00 88.56 75 HIS A N 1
ATOM 627 C CA . HIS A 1 75 ? -12.177 7.809 11.651 1.00 88.56 75 HIS A CA 1
ATOM 628 C C . HIS A 1 75 ? -12.418 9.304 11.893 1.00 88.56 75 HIS A C 1
ATOM 630 O O . HIS A 1 75 ? -11.917 9.859 12.866 1.00 88.56 75 HIS A O 1
ATOM 636 N N . ASN A 1 76 ? -13.202 9.955 11.025 1.00 88.25 76 ASN A N 1
ATOM 637 C CA . ASN A 1 76 ? -13.535 11.381 11.087 1.00 88.25 76 ASN A CA 1
ATOM 638 C C . ASN A 1 76 ? -12.292 12.292 11.195 1.00 88.25 76 ASN A C 1
ATOM 640 O O . ASN A 1 76 ? -12.271 13.261 11.954 1.00 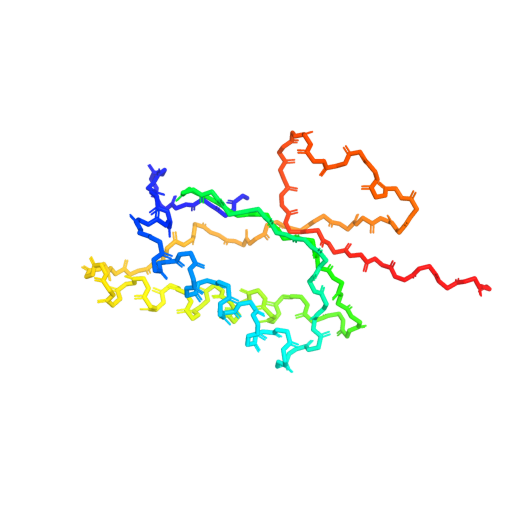88.25 76 ASN A O 1
ATOM 644 N N . THR A 1 77 ? -11.242 11.949 10.446 1.00 87.12 77 THR A N 1
ATOM 645 C CA . THR A 1 77 ? -9.992 12.715 10.346 1.00 87.12 77 THR A CA 1
ATOM 646 C C . THR A 1 77 ? -9.899 13.435 9.004 1.00 87.12 77 THR A C 1
ATOM 648 O O . THR A 1 77 ? -10.633 13.130 8.063 1.00 87.12 77 THR A O 1
ATOM 651 N N . ASP A 1 78 ? -8.965 14.375 8.875 1.00 81.88 78 ASP A N 1
ATOM 652 C CA . ASP A 1 78 ? -8.706 15.082 7.625 1.00 81.88 78 ASP A CA 1
ATOM 653 C C . ASP A 1 78 ? -7.214 15.101 7.242 1.00 81.88 78 ASP A C 1
ATOM 655 O O . ASP A 1 78 ? -6.311 14.702 7.982 1.00 81.88 78 ASP A O 1
ATOM 659 N N . GLY A 1 79 ? -6.945 15.529 6.009 1.00 81.00 79 GLY A N 1
ATOM 660 C CA . GLY A 1 79 ? -5.585 15.678 5.502 1.00 81.00 79 GLY A CA 1
ATOM 661 C C . GLY A 1 79 ? -4.900 14.369 5.098 1.00 81.00 79 GLY A C 1
ATOM 662 O O . GLY A 1 79 ? -5.527 13.368 4.751 1.00 81.00 79 GLY A O 1
ATOM 663 N N . THR A 1 80 ? -3.568 14.415 5.028 1.00 79.38 80 THR A N 1
ATOM 664 C CA . THR A 1 80 ? -2.751 13.305 4.529 1.00 79.38 80 THR A CA 1
ATOM 665 C C . THR A 1 80 ? -2.439 12.295 5.629 1.00 79.38 80 THR A C 1
ATOM 667 O O . THR A 1 80 ? -1.761 12.621 6.602 1.00 79.38 80 THR A O 1
ATOM 670 N N . LEU A 1 81 ? -2.855 11.040 5.429 1.00 80.81 81 LEU A N 1
ATOM 671 C CA . LEU A 1 81 ? -2.538 9.940 6.346 1.00 80.81 81 LEU A CA 1
ATOM 672 C C . LEU A 1 81 ? -1.045 9.575 6.303 1.00 80.81 81 LEU A C 1
ATOM 674 O O . LEU A 1 81 ? -0.381 9.426 7.328 1.00 80.81 81 LEU A O 1
ATOM 678 N N . PHE A 1 82 ? -0.488 9.480 5.096 1.00 77.81 82 PHE A N 1
ATOM 679 C CA . PHE A 1 82 ? 0.909 9.116 4.880 1.00 77.81 82 PHE A CA 1
ATOM 680 C C . PHE A 1 82 ? 1.799 10.355 4.705 1.00 77.81 82 PHE A C 1
ATOM 682 O O . PHE A 1 82 ? 1.540 11.211 3.858 1.00 77.81 82 PHE A O 1
ATOM 689 N N . ARG A 1 83 ? 2.894 10.445 5.478 1.00 58.91 83 ARG A N 1
ATOM 690 C CA . ARG A 1 83 ? 3.797 11.619 5.498 1.00 58.91 83 ARG A CA 1
ATOM 691 C C . ARG A 1 83 ? 4.687 11.824 4.259 1.00 58.91 83 ARG A C 1
ATOM 693 O O . ARG A 1 83 ? 5.493 12.751 4.261 1.00 58.91 83 ARG A O 1
ATOM 700 N N . GLY A 1 84 ? 4.594 11.012 3.207 1.00 62.38 84 GLY A N 1
ATOM 701 C CA . GLY A 1 84 ? 5.406 11.240 2.010 1.00 62.38 84 GLY A CA 1
ATOM 702 C C . GLY A 1 84 ? 5.324 10.144 0.959 1.00 62.38 84 GLY A C 1
ATOM 703 O O . GLY A 1 84 ? 4.434 9.300 0.978 1.00 62.38 84 GLY A O 1
ATOM 704 N N . ARG A 1 85 ? 6.279 10.163 0.021 1.00 60.19 85 ARG A N 1
ATOM 705 C CA . ARG A 1 85 ? 6.412 9.098 -0.977 1.00 60.19 85 ARG A CA 1
ATOM 706 C C . ARG A 1 85 ? 6.754 7.785 -0.270 1.00 60.19 85 ARG A C 1
ATOM 708 O O . ARG A 1 85 ? 7.588 7.755 0.645 1.00 60.19 85 ARG A O 1
ATOM 715 N N . TYR A 1 86 ? 6.162 6.691 -0.740 1.00 69.00 86 TYR A N 1
ATOM 716 C CA . TYR A 1 86 ? 6.710 5.368 -0.474 1.00 69.00 86 TYR A CA 1
ATOM 717 C C . TYR A 1 86 ? 8.186 5.395 -0.903 1.00 69.00 86 TYR A C 1
ATOM 719 O O . TYR A 1 86 ? 8.511 5.988 -1.934 1.00 69.00 86 TYR A O 1
ATOM 727 N N . LYS A 1 87 ? 9.099 4.822 -0.110 1.00 58.53 87 LYS A N 1
ATOM 728 C CA . LYS A 1 87 ? 10.382 4.464 -0.729 1.00 58.53 87 LYS A CA 1
ATOM 729 C C . LYS A 1 87 ? 10.143 3.154 -1.461 1.00 58.53 87 LYS A C 1
ATOM 731 O O . LYS A 1 87 ? 9.298 2.367 -1.021 1.00 58.53 87 LYS A O 1
ATOM 736 N N . ALA A 1 88 ? 10.863 2.965 -2.552 1.00 63.84 88 ALA A N 1
ATOM 737 C CA . ALA A 1 88 ? 10.954 1.673 -3.179 1.00 63.84 88 ALA A CA 1
ATOM 738 C C . ALA A 1 88 ? 12.405 1.268 -3.362 1.00 63.84 88 ALA A C 1
ATOM 740 O O . ALA A 1 88 ? 13.246 2.116 -3.658 1.00 63.84 88 ALA A O 1
ATOM 741 N N . VAL A 1 89 ? 12.670 -0.011 -3.133 1.00 66.56 89 VAL A N 1
ATOM 742 C CA . VAL A 1 89 ? 13.970 -0.634 -3.367 1.00 66.56 89 VAL A CA 1
ATOM 743 C C . VAL A 1 89 ? 13.776 -1.628 -4.495 1.00 66.56 89 VAL A C 1
ATOM 745 O O . VAL A 1 89 ? 12.814 -2.391 -4.496 1.00 66.56 89 VAL A O 1
ATOM 748 N N . LEU A 1 90 ? 14.643 -1.570 -5.494 1.00 63.09 90 LEU A N 1
ATOM 749 C CA . LEU A 1 90 ? 14.600 -2.511 -6.598 1.00 63.09 90 LEU A CA 1
ATOM 750 C C . LEU A 1 90 ? 15.419 -3.731 -6.180 1.00 63.09 90 LEU A C 1
ATOM 752 O O . LEU A 1 90 ? 16.584 -3.579 -5.819 1.00 63.09 90 LEU A O 1
ATOM 756 N N . VAL A 1 91 ? 14.794 -4.903 -6.155 1.00 61.97 91 VAL A N 1
ATOM 757 C CA . VAL A 1 91 ? 15.441 -6.157 -5.758 1.00 61.97 91 VAL A CA 1
ATOM 758 C C . VAL A 1 91 ? 15.522 -7.072 -6.962 1.00 61.97 91 VAL A C 1
ATOM 760 O O . VAL A 1 91 ? 14.602 -7.139 -7.780 1.00 61.97 91 VAL A O 1
ATOM 763 N N . ASP A 1 92 ? 16.673 -7.719 -7.088 1.00 56.38 92 ASP A N 1
ATOM 764 C CA . ASP A 1 92 ? 16.919 -8.686 -8.142 1.00 56.38 92 ASP A CA 1
ATOM 765 C C . ASP A 1 92 ? 16.245 -10.019 -7.820 1.00 56.38 92 ASP A C 1
ATOM 767 O O . ASP A 1 92 ? 16.161 -10.422 -6.655 1.00 56.38 92 ASP A O 1
ATOM 771 N N . ALA A 1 93 ? 15.789 -10.704 -8.863 1.00 56.25 93 ALA A N 1
ATOM 772 C CA . ALA A 1 93 ? 15.064 -11.954 -8.746 1.00 56.25 93 ALA A CA 1
ATOM 773 C C . ALA A 1 93 ? 15.924 -13.122 -8.226 1.00 56.25 93 ALA A C 1
ATOM 775 O O . ALA A 1 93 ? 15.405 -14.175 -7.889 1.00 56.25 93 ALA A O 1
ATOM 776 N N . ASP A 1 94 ? 17.232 -12.956 -8.098 1.00 53.41 94 ASP A N 1
ATOM 777 C CA . ASP A 1 94 ? 18.088 -14.026 -7.582 1.00 53.41 94 ASP A CA 1
ATOM 778 C C . ASP A 1 94 ? 18.437 -13.842 -6.094 1.00 53.41 94 ASP A C 1
ATOM 780 O O . ASP A 1 94 ? 18.941 -14.760 -5.452 1.00 53.41 94 ASP A O 1
ATOM 784 N N . ASN A 1 95 ? 18.096 -12.692 -5.495 1.00 50.50 95 ASN A N 1
ATOM 785 C CA . ASN A 1 95 ? 18.475 -12.331 -4.120 1.00 50.50 95 ASN A CA 1
ATOM 786 C C . ASN A 1 95 ? 17.290 -12.257 -3.131 1.00 50.50 95 ASN A C 1
ATOM 788 O O . ASN A 1 95 ? 17.376 -11.618 -2.080 1.00 50.50 95 ASN A O 1
ATOM 792 N N . TYR A 1 96 ? 16.183 -12.941 -3.439 1.00 51.88 96 TYR A N 1
ATOM 793 C CA . TYR A 1 96 ? 14.921 -12.912 -2.680 1.00 51.88 96 TYR A CA 1
ATOM 794 C C . TYR A 1 96 ? 15.020 -13.270 -1.189 1.00 51.88 96 TYR A C 1
ATOM 796 O O . TYR A 1 96 ? 14.146 -12.888 -0.410 1.00 51.88 96 TYR A O 1
ATOM 804 N N . PHE A 1 97 ? 16.036 -14.031 -0.780 1.00 42.91 97 PHE A N 1
ATOM 805 C CA . PHE A 1 97 ? 15.947 -14.837 0.439 1.00 42.91 97 PHE A CA 1
ATOM 806 C C . PHE A 1 97 ? 16.308 -14.120 1.752 1.00 42.91 97 PHE A C 1
ATOM 808 O O . PHE A 1 97 ? 15.961 -14.617 2.819 1.00 42.91 97 PHE A O 1
ATOM 815 N N . CYS A 1 98 ? 16.953 -12.949 1.715 1.00 40.84 98 CYS A N 1
ATOM 816 C CA . CYS A 1 98 ? 17.509 -12.322 2.929 1.00 40.84 98 CYS A CA 1
ATOM 817 C C . CYS A 1 98 ? 16.861 -11.000 3.366 1.00 40.84 98 CYS A C 1
ATOM 819 O O . CYS A 1 98 ? 17.354 -10.364 4.295 1.00 40.84 98 CYS A O 1
ATOM 821 N N . MET A 1 99 ? 15.759 -10.559 2.755 1.00 42.16 99 MET A N 1
ATOM 822 C CA . MET A 1 99 ? 15.264 -9.190 2.967 1.00 42.16 99 MET A CA 1
ATOM 823 C C . MET A 1 99 ? 13.941 -9.104 3.743 1.00 42.16 99 MET A C 1
ATOM 825 O O . MET A 1 99 ? 13.032 -8.374 3.362 1.00 42.16 99 MET A O 1
ATOM 829 N N . LEU A 1 100 ? 13.825 -9.846 4.850 1.00 44.00 100 LEU A N 1
ATOM 830 C CA . LEU A 1 100 ? 12.693 -9.730 5.789 1.00 44.00 100 LEU A CA 1
ATOM 831 C C . LEU A 1 100 ? 13.077 -9.175 7.169 1.00 44.00 100 L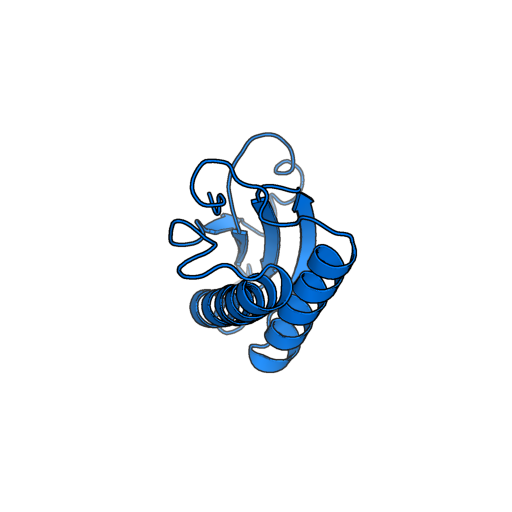EU A C 1
ATOM 833 O O . LEU A 1 100 ? 12.198 -8.947 7.998 1.00 44.00 100 LEU A O 1
ATOM 837 N N . VAL A 1 101 ? 14.357 -8.879 7.417 1.00 37.53 101 VAL A N 1
ATOM 838 C CA . VAL A 1 101 ? 14.809 -8.347 8.708 1.00 37.53 101 VAL A CA 1
ATOM 839 C C . VAL A 1 101 ? 15.582 -7.053 8.497 1.00 37.53 101 VAL A C 1
ATOM 841 O O . VAL A 1 101 ? 16.707 -7.053 8.017 1.00 37.53 101 VAL A O 1
ATOM 844 N N . GLY A 1 102 ? 14.977 -5.940 8.904 1.00 35.12 102 GLY A N 1
ATOM 845 C CA . GLY A 1 102 ? 15.715 -4.702 9.136 1.00 35.12 102 GLY A CA 1
ATOM 846 C C . GLY A 1 102 ? 15.469 -3.601 8.116 1.00 35.12 102 GLY A C 1
ATOM 847 O O . GLY A 1 102 ? 16.378 -3.195 7.411 1.00 35.12 102 GLY A O 1
ATOM 848 N N . THR A 1 103 ? 14.289 -2.980 8.211 1.00 38.50 103 THR A N 1
ATOM 849 C CA . THR A 1 103 ? 14.018 -1.624 7.702 1.00 38.50 103 THR A CA 1
ATOM 850 C C . THR A 1 103 ? 13.949 -1.525 6.164 1.00 38.50 103 THR A C 1
ATOM 852 O O . THR A 1 103 ? 14.825 -1.994 5.461 1.00 38.50 103 THR A O 1
ATOM 855 N N . PHE A 1 104 ? 12.943 -0.798 5.653 1.00 37.56 104 PHE A N 1
ATOM 856 C CA . PHE A 1 104 ? 12.851 -0.242 4.283 1.00 37.56 104 PHE A CA 1
ATOM 857 C C . PHE A 1 104 ? 12.061 -1.023 3.195 1.00 37.56 104 PHE A C 1
ATOM 859 O O . PHE A 1 104 ? 12.634 -1.644 2.322 1.00 37.56 104 PHE A O 1
ATOM 866 N N . THR A 1 105 ? 10.787 -0.631 3.039 1.00 44.62 105 THR A N 1
ATOM 867 C CA . THR A 1 105 ? 10.180 -0.073 1.801 1.00 44.62 105 THR A CA 1
ATOM 868 C C . THR A 1 105 ? 9.822 -0.939 0.586 1.00 44.62 105 THR A C 1
ATOM 870 O O . THR A 1 105 ? 10.460 -1.930 0.277 1.00 44.62 105 THR A O 1
ATOM 873 N N . VAL A 1 106 ? 8.749 -0.508 -0.104 1.00 47.09 106 VAL A N 1
ATOM 874 C CA . VAL A 1 106 ? 8.072 -1.186 -1.230 1.00 47.09 106 VAL A CA 1
ATOM 875 C C . VAL A 1 106 ? 9.090 -1.757 -2.206 1.00 47.09 106 VAL A C 1
ATOM 877 O O . VAL A 1 106 ? 9.839 -1.019 -2.830 1.00 47.09 106 VAL A O 1
ATOM 880 N N . THR A 1 107 ? 9.148 -3.070 -2.333 1.00 45.66 107 THR A N 1
ATOM 881 C CA . THR A 1 107 ? 10.200 -3.703 -3.121 1.00 45.66 107 THR A CA 1
ATOM 882 C C . THR A 1 107 ? 9.684 -4.016 -4.522 1.00 45.66 107 THR A C 1
ATOM 884 O O . THR A 1 107 ? 8.655 -4.676 -4.647 1.00 45.66 107 THR A O 1
ATOM 887 N N . GLN A 1 108 ? 10.364 -3.509 -5.558 1.00 41.53 108 GLN A N 1
ATOM 888 C CA . GLN A 1 108 ? 10.054 -3.765 -6.969 1.00 41.53 108 GLN A CA 1
ATOM 889 C C . GLN A 1 108 ? 11.006 -4.823 -7.529 1.00 41.53 108 GLN A C 1
ATOM 891 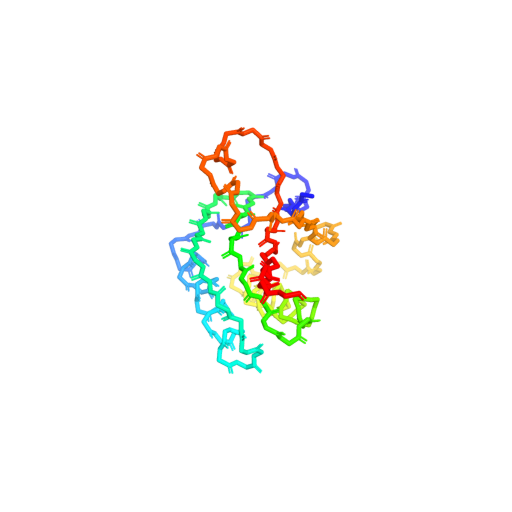O O . GLN A 1 108 ? 12.219 -4.657 -7.433 1.00 41.53 108 GLN A O 1
ATOM 896 N N . LEU A 1 109 ? 10.472 -5.865 -8.162 1.00 40.88 109 LEU A N 1
ATOM 897 C CA . LEU A 1 109 ? 11.279 -6.916 -8.791 1.00 40.88 109 LEU A CA 1
ATOM 898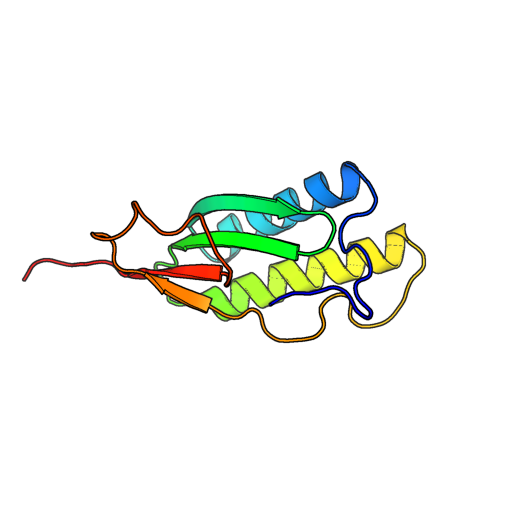 C C . LEU A 1 109 ? 11.475 -6.652 -10.280 1.00 40.88 109 LEU A C 1
ATOM 900 O O . LEU A 1 109 ? 10.507 -6.367 -10.994 1.00 40.88 109 LEU A O 1
ATOM 904 N N . LYS A 1 110 ? 12.723 -6.741 -10.755 1.00 35.91 110 LYS A N 1
ATOM 905 C CA . LYS A 1 110 ? 13.037 -6.713 -12.190 1.00 35.91 110 LYS A CA 1
ATOM 906 C C . LYS A 1 110 ? 13.015 -8.123 -12.776 1.00 35.91 110 LYS A C 1
ATOM 908 O O . LYS A 1 110 ? 13.334 -9.102 -12.115 1.00 35.91 110 LYS A O 1
ATOM 913 N N . ARG A 1 111 ? 12.651 -8.200 -14.056 1.00 37.91 111 ARG A N 1
ATOM 914 C CA . ARG A 1 111 ? 12.776 -9.397 -14.888 1.00 37.91 111 ARG A CA 1
ATOM 915 C C . ARG A 1 111 ? 14.248 -9.527 -15.301 1.00 37.91 111 ARG A C 1
ATOM 917 O O . ARG A 1 111 ? 14.739 -8.643 -15.999 1.00 37.91 111 ARG A O 1
ATOM 924 N N . VAL A 1 112 ? 14.926 -10.598 -14.894 1.00 36.12 112 VAL A N 1
ATOM 925 C CA . VAL A 1 112 ? 16.145 -11.059 -15.574 1.00 36.12 112 VAL A CA 1
ATOM 926 C C . VAL A 1 112 ? 15.669 -11.813 -16.810 1.00 36.12 112 VAL A C 1
ATOM 928 O O . VAL A 1 112 ? 15.077 -12.885 -16.708 1.00 36.12 112 VAL A O 1
ATOM 931 N N . THR A 1 113 ? 15.815 -11.214 -17.985 1.00 33.62 113 THR A N 1
ATOM 932 C CA . THR A 1 113 ? 15.748 -11.969 -19.240 1.00 33.62 113 THR A CA 1
ATOM 933 C C . THR A 1 113 ? 17.160 -12.456 -19.552 1.00 33.62 113 THR A C 1
ATOM 935 O O . THR A 1 113 ? 18.045 -11.608 -19.658 1.00 33.62 113 THR A O 1
ATOM 938 N N . PRO A 1 114 ? 17.405 -13.769 -19.698 1.00 34.25 114 PRO A N 1
ATOM 939 C CA . PRO A 1 114 ? 18.650 -14.239 -20.285 1.00 34.25 114 PRO A CA 1
ATOM 940 C C . PRO A 1 114 ? 18.581 -13.968 -21.790 1.00 34.25 114 PRO A C 1
ATOM 942 O O . PRO A 1 114 ? 17.665 -14.482 -22.423 1.00 34.25 114 PRO A O 1
ATOM 945 N N . TRP A 1 115 ? 19.441 -13.071 -22.285 1.00 40.62 115 TRP A N 1
ATOM 946 C CA . TRP A 1 115 ? 20.240 -13.083 -23.528 1.00 40.62 115 TRP A CA 1
ATOM 947 C C . TRP A 1 115 ? 20.965 -11.737 -23.628 1.00 40.62 115 TRP A C 1
ATOM 949 O O . TRP A 1 115 ? 20.271 -10.697 -23.709 1.00 40.62 115 TRP A O 1
#

Secondary structure (DSSP, 8-state):
---BGGG--S--SHHHHHHHHHHHHHHHHHHT-EEEEEEEETTEEEEEEE-TTS-HHHHHHHHHHHHHHHHHHHHT--S-SB-SPPPEEEE-TT-GGGTTSS---EEEEPP----

pLDDT: mean 73.09, std 19.63, range [33.62, 94.06]

Foldseek 3Di:
DFFFVPNQFLDDDPVLVVVLVVLLVVLCVVQVKDWPDKDDDRTDIETEIEHPPPCVQVSVCSSQVSSQVVCCVVVVHDDHGTPDDWDEDEDEPVPPPPPPDDDDGYYYYDDDDDD

Sequence (115 aa):
MNRGRGRENTFLSDDDFKYFLYCIEQASLRFNIEVHSYCLMTNHYHLLIKTPDTNLGRAMKHINGLYTQYFNRTHNTDGTLFRGRYKAVLVDADNYFCMLVGTFTVTQLKRVTPW

Radius of gyration: 14.57 Å; chains: 1; bounding box: 34×30×38 Å